Protein AF-A0AA44Q5D3-F1 (afdb_monomer_lite)

Foldseek 3Di:
DDDDQEDDQDAAPDQQQFDWDQDPVQWIWGAGGQNPPPVQLVDQQHNHQATFTAHPSNWQDPPAPVGRGRGNHGD

Radius of gyration: 11.89 Å; chains: 1; bounding box: 27×32×30 Å

pLDDT: mean 97.23, std 2.15, range [84.31, 98.81]

InterPro domains:
  IPR011042 Six-bladed beta-propeller, TolB-like [G3DSA:2.120.10.30] (1-75)
  IPR012938 Glucose/Sorbosone dehydrogenase [PF07995] (3-75)

S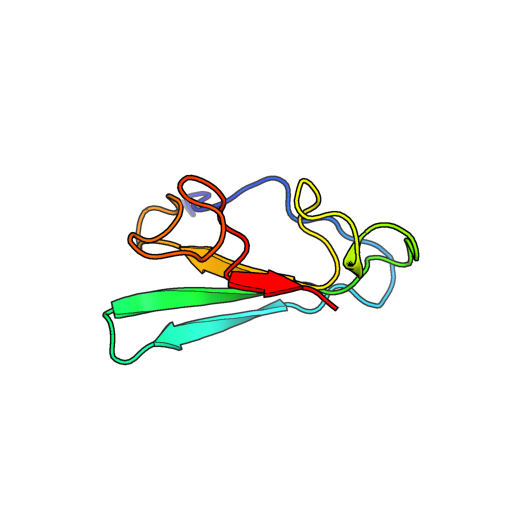equence (75 aa):
TPEVIFPGIPKASTHNGGRIRFGPDGMLYVGTGDSQRREQPQDTDALGGKILRLTPEGRPAPGNPFGDNPVYSYG

Structure (mmCIF, N/CA/C/O backbone):
data_AF-A0AA44Q5D3-F1
#
_entry.id   AF-A0AA44Q5D3-F1
#
loop_
_atom_site.group_PDB
_atom_site.id
_atom_site.type_symbol
_atom_site.label_atom_id
_atom_site.label_alt_id
_atom_site.label_comp_id
_atom_site.label_asym_id
_atom_site.label_entity_id
_atom_site.label_seq_id
_atom_site.pdbx_PDB_ins_code
_atom_site.Cartn_x
_atom_site.Cartn_y
_atom_site.Cartn_z
_atom_site.occupancy
_atom_site.B_iso_or_equiv
_atom_site.auth_seq_id
_atom_site.auth_comp_id
_atom_site.auth_asym_id
_atom_site.auth_atom_id
_atom_site.pdbx_PDB_model_num
ATOM 1 N N . THR A 1 1 ? -5.835 -22.767 10.083 1.00 88.81 1 THR A N 1
ATOM 2 C CA . THR A 1 1 ? -5.059 -22.522 8.845 1.00 88.81 1 THR A CA 1
ATOM 3 C C . THR A 1 1 ? -4.968 -21.027 8.623 1.00 88.81 1 THR A C 1
ATOM 5 O O . THR A 1 1 ? -5.874 -20.337 9.074 1.00 88.81 1 THR A O 1
ATOM 8 N N . PRO A 1 2 ? -3.886 -20.505 8.025 1.00 92.56 2 PRO A N 1
ATOM 9 C CA . PRO A 1 2 ? -3.794 -19.078 7.714 1.00 92.56 2 PRO A CA 1
ATOM 10 C C . PRO A 1 2 ? -4.839 -18.663 6.663 1.00 92.56 2 PRO A C 1
ATOM 12 O O . PRO A 1 2 ? -5.184 -19.462 5.793 1.00 92.56 2 PRO A O 1
ATOM 15 N N . GLU A 1 3 ? -5.308 -17.417 6.752 1.00 94.56 3 GLU A N 1
ATOM 16 C CA . GLU A 1 3 ? -6.248 -16.776 5.823 1.00 94.56 3 GLU A CA 1
ATOM 17 C C . GLU A 1 3 ? -5.540 -15.671 5.025 1.00 94.56 3 GLU A C 1
ATOM 19 O O . GLU A 1 3 ? -4.675 -14.964 5.549 1.00 94.56 3 GLU A O 1
ATOM 24 N N . VAL A 1 4 ? -5.898 -15.525 3.748 1.00 95.69 4 VAL A N 1
ATOM 25 C CA . VAL A 1 4 ? -5.385 -14.450 2.892 1.00 95.69 4 VAL A CA 1
ATOM 26 C C . VAL A 1 4 ? -6.257 -13.209 3.066 1.00 95.69 4 VAL A C 1
ATOM 28 O O . VAL A 1 4 ? -7.407 -13.212 2.651 1.00 95.69 4 VAL A O 1
ATOM 31 N N . ILE A 1 5 ? -5.680 -12.140 3.619 1.00 95.88 5 ILE A N 1
ATOM 32 C CA . ILE A 1 5 ? -6.367 -10.850 3.802 1.00 95.88 5 ILE A CA 1
ATOM 33 C C . ILE A 1 5 ? -6.319 -9.991 2.533 1.00 95.88 5 ILE A C 1
ATOM 35 O O . ILE A 1 5 ? -7.310 -9.379 2.157 1.00 95.88 5 ILE A O 1
ATOM 39 N N . PHE A 1 6 ? -5.174 -9.945 1.849 1.00 97.31 6 PHE A N 1
ATOM 40 C CA . PHE A 1 6 ? -5.014 -9.123 0.651 1.00 97.31 6 PHE A CA 1
ATOM 41 C C . PHE A 1 6 ? -4.075 -9.799 -0.362 1.00 97.31 6 PHE A C 1
ATOM 43 O O . PHE A 1 6 ? -2.879 -9.943 -0.084 1.00 97.31 6 PHE A O 1
ATOM 50 N N . PRO A 1 7 ? -4.593 -10.270 -1.512 1.00 96.88 7 PRO A N 1
ATOM 51 C CA . PRO A 1 7 ? -3.796 -10.918 -2.548 1.00 96.88 7 PRO A CA 1
ATOM 52 C C . PRO A 1 7 ? -3.214 -9.900 -3.547 1.00 96.88 7 PRO A C 1
ATOM 54 O O . PRO A 1 7 ? -3.442 -8.700 -3.459 1.00 96.88 7 PRO A O 1
ATOM 57 N N . GLY A 1 8 ? -2.464 -10.387 -4.539 1.00 96.38 8 GLY A N 1
ATOM 58 C CA . GLY A 1 8 ? -2.088 -9.596 -5.720 1.00 96.38 8 GLY A CA 1
ATOM 59 C C . GLY A 1 8 ? -0.866 -8.686 -5.566 1.00 96.38 8 GLY A C 1
ATOM 60 O O . GLY A 1 8 ? -0.382 -8.171 -6.574 1.00 96.38 8 GLY A O 1
ATOM 61 N N . ILE A 1 9 ? -0.314 -8.529 -4.355 1.00 97.56 9 ILE A N 1
ATOM 62 C CA . ILE A 1 9 ? 0.958 -7.817 -4.162 1.00 97.56 9 ILE A CA 1
ATOM 63 C C . ILE A 1 9 ? 2.056 -8.543 -4.951 1.00 97.56 9 ILE A C 1
ATOM 65 O O . ILE A 1 9 ? 2.248 -9.753 -4.776 1.00 97.56 9 ILE A O 1
ATOM 69 N N . PRO A 1 10 ? 2.782 -7.835 -5.824 1.00 97.12 10 PRO A N 1
ATOM 70 C CA . PRO A 1 10 ? 3.797 -8.469 -6.633 1.00 97.12 10 PRO A CA 1
ATOM 71 C C . PRO A 1 10 ? 5.054 -8.833 -5.858 1.00 97.12 10 PRO A C 1
ATOM 73 O O . PRO A 1 10 ? 5.324 -8.319 -4.775 1.00 97.12 10 PRO A O 1
ATOM 76 N N . LYS A 1 11 ? 5.835 -9.733 -6.457 1.00 96.44 11 LYS A N 1
ATOM 77 C CA . LYS A 1 11 ? 7.128 -10.152 -5.933 1.00 96.44 11 LYS A CA 1
ATOM 78 C C . LYS A 1 11 ? 8.142 -10.364 -7.051 1.00 96.44 11 LYS A C 1
ATOM 80 O O . LYS A 1 11 ? 7.786 -10.751 -8.163 1.00 96.44 11 LYS A O 1
ATOM 85 N N . ALA A 1 12 ? 9.406 -10.198 -6.701 1.00 97.25 12 ALA A N 1
ATOM 86 C CA . ALA A 1 12 ? 10.588 -10.529 -7.477 1.00 97.25 12 ALA A CA 1
ATOM 87 C C . ALA A 1 12 ? 11.667 -11.127 -6.550 1.00 97.25 12 ALA A C 1
ATOM 89 O O . ALA A 1 12 ? 11.420 -11.424 -5.376 1.00 97.25 12 ALA A O 1
ATOM 90 N N . SER A 1 13 ? 12.879 -11.333 -7.068 1.00 97.81 13 SER A N 1
ATOM 91 C CA . SER A 1 13 ? 14.023 -11.789 -6.264 1.00 97.81 13 SER A CA 1
ATOM 92 C C . SER A 1 13 ? 14.461 -10.757 -5.219 1.00 97.81 13 SER A C 1
ATOM 94 O O . SER A 1 13 ? 14.926 -11.128 -4.144 1.00 97.81 13 SER A O 1
ATOM 96 N N . THR A 1 14 ? 14.284 -9.467 -5.504 1.00 97.81 14 THR A N 1
ATOM 97 C CA . THR A 1 14 ? 14.608 -8.342 -4.618 1.00 97.81 14 THR A CA 1
ATOM 98 C C . THR A 1 14 ? 13.552 -7.242 -4.753 1.00 97.81 14 THR A C 1
ATOM 100 O O . THR A 1 14 ? 12.677 -7.316 -5.611 1.00 97.81 14 THR A O 1
ATOM 103 N N . HIS A 1 15 ? 13.629 -6.219 -3.896 1.00 97.56 15 HIS A N 1
ATOM 104 C CA . HIS A 1 15 ? 12.720 -5.061 -3.910 1.00 97.56 15 HIS A CA 1
ATOM 105 C C . HIS A 1 15 ? 11.243 -5.445 -3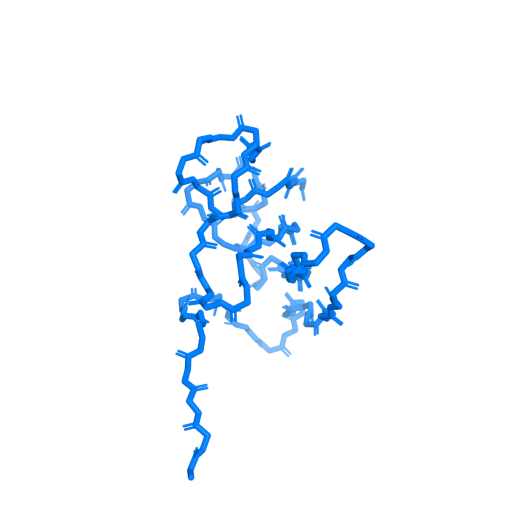.710 1.00 97.56 15 HIS A C 1
ATOM 107 O O . HIS A 1 15 ? 10.345 -4.909 -4.350 1.00 97.56 15 HIS A O 1
ATOM 113 N N . ASN A 1 16 ? 10.987 -6.378 -2.790 1.00 97.12 16 ASN A N 1
ATOM 114 C CA . ASN A 1 16 ? 9.628 -6.812 -2.448 1.00 97.12 16 ASN A CA 1
ATOM 115 C C . ASN A 1 16 ? 8.944 -5.888 -1.425 1.00 97.12 16 ASN A C 1
ATOM 117 O O . ASN A 1 16 ? 7.719 -5.857 -1.332 1.00 97.12 16 ASN A O 1
ATOM 121 N N . GLY A 1 17 ? 9.716 -5.119 -0.649 1.00 95.69 17 GLY A N 1
ATOM 122 C CA . GLY A 1 17 ? 9.189 -4.403 0.515 1.00 95.69 17 GLY A CA 1
ATOM 123 C C . GLY A 1 17 ? 8.813 -5.383 1.632 1.00 95.69 17 GLY A C 1
ATOM 124 O O . GLY A 1 17 ? 9.609 -6.260 1.965 1.00 95.69 17 GLY A O 1
ATOM 125 N N . GLY A 1 18 ? 7.617 -5.237 2.209 1.00 94.06 18 GLY A N 1
ATOM 126 C CA . GLY A 1 18 ? 7.042 -6.199 3.159 1.00 94.06 18 GLY A CA 1
ATOM 127 C C . GLY A 1 18 ? 6.838 -5.684 4.585 1.00 94.06 18 GLY A C 1
ATOM 128 O O . GLY A 1 18 ? 6.506 -6.467 5.473 1.00 94.06 18 GLY A O 1
AT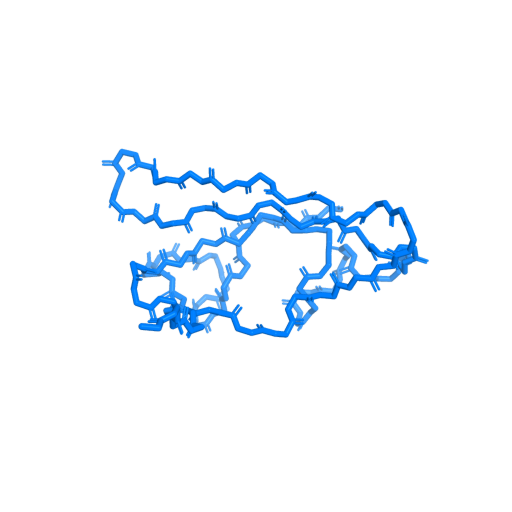OM 129 N N . ARG A 1 19 ? 7.019 -4.383 4.848 1.00 96.62 19 ARG A N 1
ATOM 130 C CA . ARG A 1 19 ? 6.679 -3.821 6.165 1.00 96.62 19 ARG A CA 1
ATOM 131 C C . ARG A 1 19 ? 5.161 -3.803 6.332 1.00 96.62 19 ARG A C 1
ATOM 133 O O . ARG A 1 19 ? 4.476 -3.233 5.491 1.00 96.62 19 ARG A O 1
ATOM 140 N N . ILE A 1 20 ? 4.667 -4.344 7.443 1.00 97.50 20 ILE A N 1
ATOM 141 C CA . ILE A 1 20 ? 3.251 -4.278 7.822 1.00 97.50 20 ILE A CA 1
ATOM 142 C C . ILE A 1 20 ? 3.090 -3.712 9.232 1.00 97.50 20 ILE A C 1
ATOM 144 O O . ILE A 1 20 ? 3.916 -3.983 10.109 1.00 97.50 20 ILE A O 1
ATOM 148 N N . ARG A 1 21 ? 2.050 -2.904 9.455 1.00 98.31 21 ARG A N 1
ATOM 149 C CA . ARG A 1 21 ? 1.707 -2.376 10.784 1.00 98.31 21 ARG A CA 1
ATOM 150 C C . ARG A 1 21 ? 0.261 -1.887 10.828 1.00 98.31 21 ARG A C 1
ATOM 152 O O . ARG A 1 21 ? -0.191 -1.254 9.882 1.00 98.31 21 ARG A O 1
ATOM 159 N N . PHE A 1 22 ? -0.418 -2.083 11.955 1.00 98.62 22 PHE A N 1
ATOM 160 C CA . PHE A 1 22 ? -1.628 -1.319 12.255 1.00 98.62 22 PHE A CA 1
ATOM 161 C C . PHE A 1 22 ? -1.272 0.108 12.695 1.00 98.62 22 PHE A C 1
ATOM 163 O O . PHE A 1 22 ? -0.413 0.309 13.562 1.00 98.62 22 PHE A O 1
ATOM 170 N N . GLY A 1 23 ? -1.901 1.097 12.067 1.00 98.19 23 GLY A N 1
ATOM 171 C CA . GLY A 1 23 ? -1.794 2.499 12.454 1.00 98.19 23 GLY A CA 1
ATOM 172 C C . GLY A 1 23 ? -2.625 2.824 13.701 1.00 98.19 23 GLY A C 1
ATOM 173 O O . GLY A 1 23 ? -3.425 2.003 14.152 1.00 98.19 23 GLY A O 1
ATOM 174 N N . PRO A 1 24 ? -2.466 4.031 14.270 1.00 98.31 24 PRO A N 1
ATOM 175 C CA . PRO A 1 24 ? -3.301 4.497 15.382 1.00 98.31 24 PRO A CA 1
ATOM 176 C C . PRO A 1 24 ? -4.782 4.676 14.995 1.00 98.31 24 PRO A C 1
ATOM 178 O O . PRO A 1 24 ? -5.633 4.780 15.869 1.00 98.31 24 PRO A O 1
ATOM 181 N N . ASP A 1 25 ? -5.090 4.693 13.697 1.00 98.25 25 ASP A N 1
ATOM 182 C CA . ASP A 1 25 ? -6.438 4.713 13.120 1.00 98.25 25 ASP A CA 1
ATOM 183 C C . ASP A 1 25 ? -7.079 3.315 13.007 1.00 98.25 25 ASP A C 1
ATOM 185 O O . ASP A 1 25 ? -8.189 3.187 12.493 1.00 98.25 25 ASP A O 1
ATOM 189 N N . GLY A 1 26 ? -6.381 2.262 13.448 1.00 98.50 26 GLY A N 1
ATOM 190 C CA . GLY A 1 26 ? -6.848 0.878 13.369 1.00 98.50 26 GLY A CA 1
ATOM 191 C C . GLY A 1 26 ? -6.764 0.253 11.972 1.00 98.50 26 GLY A C 1
ATOM 192 O O . GLY A 1 26 ? -7.215 -0.876 11.795 1.00 98.50 26 GLY A O 1
ATOM 193 N N . MET A 1 27 ? -6.177 0.943 10.988 1.00 98.81 27 MET A N 1
ATOM 194 C CA . MET A 1 27 ? -6.034 0.435 9.620 1.00 98.81 27 MET A CA 1
ATOM 195 C C . MET A 1 27 ? -4.692 -0.270 9.428 1.00 98.81 27 MET A C 1
ATOM 197 O O . MET A 1 27 ? -3.691 0.065 10.066 1.00 98.81 27 MET A O 1
ATOM 201 N N . LEU A 1 28 ? -4.664 -1.255 8.535 1.00 98.69 28 LEU A N 1
ATOM 202 C CA . LEU A 1 28 ? -3.468 -1.996 8.165 1.00 98.69 28 LEU A CA 1
ATOM 203 C C . LEU A 1 28 ? -2.694 -1.238 7.081 1.00 98.69 28 LEU A C 1
ATOM 205 O O . LEU A 1 28 ? -3.193 -1.040 5.977 1.00 98.69 28 LEU A O 1
ATOM 209 N N . TYR A 1 29 ? -1.450 -0.872 7.375 1.00 98.75 29 TYR A N 1
ATOM 210 C CA . TYR A 1 29 ? -0.517 -0.285 6.417 1.00 98.75 29 TYR A CA 1
ATOM 211 C C . TYR A 1 29 ? 0.453 -1.352 5.918 1.00 98.75 29 TYR A C 1
ATOM 213 O O . TYR A 1 29 ? 1.058 -2.066 6.724 1.00 98.75 29 TYR A O 1
ATOM 221 N N . VAL A 1 30 ? 0.629 -1.432 4.600 1.00 98.56 30 VAL A N 1
ATOM 222 C CA . VAL A 1 30 ? 1.513 -2.396 3.931 1.00 98.56 30 VAL A CA 1
ATOM 223 C C . VAL A 1 30 ? 2.443 -1.652 2.981 1.00 98.56 30 VAL A C 1
ATOM 225 O O . VAL A 1 30 ? 1.991 -1.027 2.028 1.00 98.56 30 VAL A O 1
ATOM 228 N N . GLY A 1 31 ? 3.749 -1.712 3.228 1.00 98.25 31 GLY A N 1
ATOM 229 C CA . GLY A 1 31 ? 4.760 -1.193 2.310 1.00 98.25 31 GLY A CA 1
ATOM 230 C C . GLY A 1 31 ? 5.141 -2.245 1.274 1.00 98.25 31 GLY A C 1
ATOM 231 O O . GLY A 1 31 ? 5.617 -3.321 1.646 1.00 98.25 31 GLY A O 1
ATOM 232 N N . THR A 1 32 ? 4.983 -1.932 -0.008 1.00 98.38 32 THR A N 1
ATOM 233 C CA . THR A 1 32 ? 5.344 -2.801 -1.134 1.00 98.38 32 THR A CA 1
ATOM 234 C C . THR A 1 32 ? 6.515 -2.201 -1.906 1.00 98.38 32 THR A C 1
ATOM 236 O O . THR A 1 32 ? 6.603 -0.989 -2.095 1.00 98.38 32 THR A O 1
ATOM 239 N N . GLY A 1 33 ? 7.451 -3.043 -2.337 1.00 98.19 33 GLY A N 1
ATOM 240 C CA . GLY A 1 33 ? 8.507 -2.613 -3.252 1.00 98.19 33 GLY A CA 1
ATOM 241 C C . GLY A 1 33 ? 8.061 -2.680 -4.716 1.00 98.19 33 GLY A C 1
ATOM 242 O O . GLY A 1 33 ? 6.973 -3.171 -5.023 1.00 98.19 33 GLY A O 1
ATOM 243 N N . ASP A 1 34 ? 8.889 -2.172 -5.628 1.00 97.69 34 ASP A N 1
ATOM 244 C CA . ASP A 1 34 ? 8.596 -2.104 -7.070 1.00 97.69 34 ASP A CA 1
ATOM 245 C C . ASP A 1 34 ? 8.660 -3.465 -7.789 1.00 97.69 34 ASP A C 1
ATOM 247 O O . ASP A 1 34 ? 8.249 -3.582 -8.943 1.00 97.69 34 ASP A O 1
ATOM 251 N N . SER A 1 35 ? 9.163 -4.512 -7.124 1.00 97.56 35 SER A N 1
ATOM 252 C CA . SER A 1 35 ? 9.382 -5.835 -7.719 1.00 97.56 35 SER A CA 1
ATOM 253 C C . SER A 1 35 ? 10.176 -5.786 -9.035 1.00 97.56 35 SER A C 1
ATOM 255 O O . SER A 1 35 ? 9.877 -6.545 -9.957 1.00 97.56 35 SER A O 1
ATOM 257 N N . GLN A 1 36 ? 11.175 -4.898 -9.129 1.00 97.62 36 GLN A N 1
ATOM 258 C CA . GLN A 1 36 ? 12.008 -4.666 -10.322 1.00 97.62 36 GLN A CA 1
ATOM 259 C C . GLN A 1 36 ? 11.256 -4.089 -11.536 1.00 97.62 36 GLN A C 1
ATOM 261 O O . GLN A 1 36 ? 11.766 -4.128 -12.657 1.00 97.62 36 GLN A O 1
ATOM 266 N N . ARG A 1 37 ? 10.054 -3.541 -11.338 1.00 97.19 37 ARG A N 1
ATOM 267 C CA . ARG A 1 37 ? 9.214 -2.994 -12.409 1.00 97.19 37 ARG A CA 1
ATOM 268 C C . ARG A 1 37 ? 9.056 -1.491 -12.237 1.00 97.19 37 ARG A C 1
ATOM 270 O O . ARG A 1 37 ? 8.265 -1.024 -11.421 1.00 97.19 37 ARG A O 1
ATOM 277 N N . ARG A 1 38 ? 9.864 -0.744 -12.992 1.00 96.69 38 ARG A N 1
ATOM 278 C CA . ARG A 1 38 ? 10.054 0.714 -12.857 1.00 96.69 38 ARG A CA 1
ATOM 279 C C . ARG A 1 38 ? 8.795 1.533 -13.129 1.00 96.69 38 ARG A C 1
ATOM 281 O O . ARG A 1 38 ? 8.711 2.667 -12.680 1.00 96.69 38 ARG A O 1
ATOM 288 N N . GLU A 1 39 ? 7.852 0.982 -13.878 1.00 97.12 39 GLU A N 1
ATOM 289 C CA . GLU A 1 39 ? 6.576 1.607 -14.207 1.00 9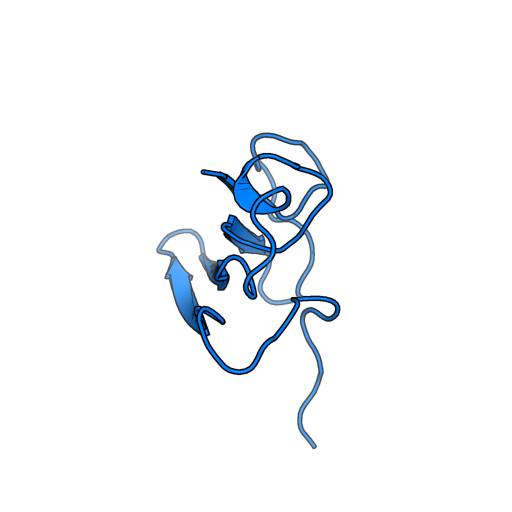7.12 39 GLU A CA 1
ATOM 290 C C . GLU A 1 39 ? 5.576 1.560 -13.046 1.00 97.12 39 GLU A C 1
ATOM 292 O O . GLU A 1 39 ? 4.739 2.448 -12.916 1.00 97.12 39 GLU A O 1
ATOM 297 N N . GLN A 1 40 ? 5.683 0.561 -12.164 1.00 97.69 40 GLN A N 1
ATOM 298 C CA . GLN A 1 40 ? 4.674 0.331 -11.128 1.00 97.69 40 GLN A CA 1
ATOM 299 C C . GLN A 1 40 ? 4.564 1.430 -10.097 1.00 97.69 40 GLN A C 1
ATOM 301 O O . GLN A 1 40 ? 3.432 1.742 -9.748 1.00 97.69 40 GLN A O 1
ATOM 306 N N . PRO A 1 41 ? 5.660 2.026 -9.596 1.00 98.12 41 PRO A N 1
ATOM 307 C CA . PRO A 1 41 ? 5.550 3.027 -8.553 1.00 98.12 41 PRO A CA 1
ATOM 308 C C . PRO A 1 41 ? 4.669 4.218 -8.944 1.00 98.12 41 PRO A C 1
ATOM 310 O O . PRO A 1 41 ? 3.907 4.684 -8.102 1.00 98.12 41 PRO A O 1
ATOM 313 N N . GLN A 1 42 ? 4.667 4.613 -10.221 1.00 98.00 42 GLN A N 1
ATOM 314 C CA . GLN A 1 42 ? 3.865 5.727 -10.743 1.00 98.00 42 GLN A CA 1
ATOM 315 C C . GLN A 1 42 ? 2.447 5.330 -11.182 1.00 98.00 42 GLN A C 1
ATOM 317 O O . GLN A 1 42 ? 1.576 6.189 -11.284 1.00 98.00 42 GLN A O 1
ATOM 322 N N . ASP A 1 43 ? 2.194 4.042 -11.413 1.00 97.62 43 ASP A N 1
ATOM 323 C CA . ASP A 1 43 ? 0.869 3.521 -11.746 1.00 97.62 43 ASP A CA 1
ATOM 324 C C . ASP A 1 43 ? 0.034 3.304 -10.469 1.00 97.62 43 ASP A C 1
ATOM 326 O O . ASP A 1 43 ? 0.378 2.478 -9.615 1.00 97.62 43 ASP A O 1
ATOM 330 N N . THR A 1 44 ? -1.056 4.059 -10.311 1.00 96.81 44 THR A N 1
ATOM 331 C CA . THR A 1 44 ? -1.967 3.964 -9.156 1.00 96.81 44 THR A CA 1
ATOM 332 C C . THR A 1 44 ? -2.873 2.736 -9.189 1.00 96.81 44 THR A C 1
ATOM 334 O O . THR A 1 44 ? -3.441 2.391 -8.152 1.00 96.81 44 THR A O 1
ATOM 337 N N . ASP A 1 45 ? -2.981 2.057 -10.332 1.00 95.94 45 ASP A N 1
ATOM 338 C CA . ASP A 1 45 ? -3.715 0.796 -10.465 1.00 95.94 45 ASP A CA 1
ATOM 339 C C . ASP A 1 45 ? -2.810 -0.418 -10.172 1.00 95.94 45 ASP A C 1
ATOM 341 O O . ASP A 1 45 ? -3.287 -1.544 -9.998 1.00 95.94 45 ASP A O 1
ATOM 345 N N . ALA A 1 46 ? -1.496 -0.196 -10.030 1.00 97.56 46 ALA A N 1
ATOM 346 C CA . ALA A 1 46 ? -0.526 -1.196 -9.604 1.00 97.56 46 ALA A CA 1
ATOM 347 C C . ALA A 1 46 ? -0.307 -1.204 -8.079 1.00 97.56 46 ALA A C 1
ATOM 349 O O . ALA A 1 46 ? -0.345 -0.185 -7.391 1.00 97.56 46 ALA A O 1
ATOM 350 N N . LEU A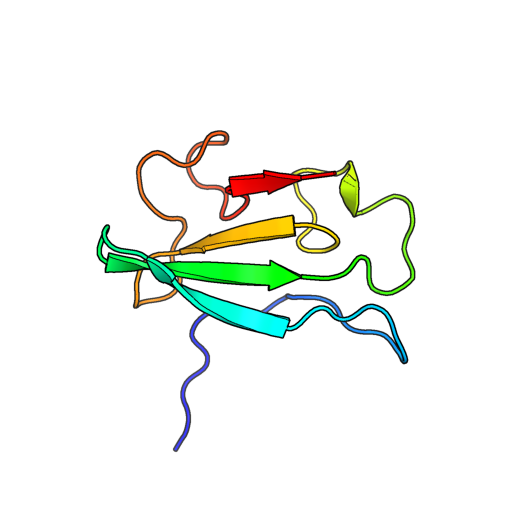 1 47 ? 0.039 -2.380 -7.546 1.00 98.12 47 LEU A N 1
ATOM 351 C CA . LEU A 1 47 ? 0.318 -2.581 -6.117 1.00 98.12 47 LEU A CA 1
ATOM 352 C C . LEU A 1 47 ? 1.811 -2.518 -5.756 1.00 98.12 47 LEU A C 1
ATOM 354 O O . LEU A 1 47 ? 2.154 -2.686 -4.588 1.00 98.12 47 LEU A O 1
ATOM 358 N N . GLY A 1 48 ? 2.704 -2.325 -6.731 1.00 98.12 48 GLY A N 1
ATOM 359 C CA . GLY A 1 48 ? 4.152 -2.223 -6.520 1.00 98.12 48 GLY A CA 1
ATOM 360 C C . GLY A 1 48 ? 4.609 -0.787 -6.249 1.00 98.12 48 GLY A C 1
ATOM 361 O O . GLY A 1 48 ? 4.087 0.156 -6.847 1.00 98.12 48 GLY A O 1
ATOM 362 N N . GLY A 1 49 ? 5.588 -0.630 -5.356 1.00 98.19 49 GLY A N 1
ATOM 363 C CA . GLY A 1 49 ? 6.157 0.671 -4.985 1.00 98.19 49 GLY A CA 1
ATOM 364 C C . GLY A 1 49 ? 5.161 1.569 -4.250 1.00 98.19 49 GLY A C 1
ATOM 365 O O . GLY A 1 49 ? 5.015 2.738 -4.598 1.00 98.19 49 GLY A O 1
ATOM 366 N N . LYS A 1 50 ? 4.409 1.009 -3.294 1.00 98.50 50 LYS A N 1
ATOM 367 C CA . LYS A 1 50 ? 3.300 1.691 -2.614 1.00 98.50 50 LYS A CA 1
ATOM 368 C C . LYS A 1 50 ? 3.425 1.635 -1.098 1.00 98.50 50 LYS A C 1
ATOM 370 O O . LYS A 1 50 ? 4.019 0.724 -0.518 1.00 98.50 50 LYS A O 1
ATOM 375 N N . ILE A 1 51 ? 2.734 2.566 -0.452 1.00 98.56 51 ILE A N 1
ATOM 376 C CA . ILE A 1 51 ? 2.101 2.286 0.835 1.00 98.56 51 ILE A CA 1
ATOM 377 C C . ILE A 1 51 ? 0.635 1.987 0.534 1.00 98.56 51 ILE A C 1
ATOM 379 O O . ILE A 1 51 ? -0.076 2.841 0.004 1.00 98.56 51 ILE A O 1
ATOM 383 N N . LEU A 1 52 ? 0.187 0.782 0.874 1.00 98.69 52 LEU A N 1
ATOM 384 C CA . LEU A 1 52 ? -1.221 0.408 0.868 1.00 98.69 52 LEU A CA 1
ATOM 385 C C . LEU A 1 52 ? -1.816 0.663 2.254 1.00 98.69 52 LEU A C 1
ATOM 387 O O . LEU A 1 52 ? -1.132 0.458 3.261 1.00 98.69 52 LEU A O 1
ATOM 391 N N . ARG A 1 53 ? -3.083 1.068 2.308 1.00 98.81 53 ARG A N 1
ATOM 392 C CA . ARG A 1 53 ? -3.854 1.225 3.545 1.00 98.81 53 ARG A CA 1
ATOM 393 C C . ARG A 1 53 ? -5.188 0.503 3.406 1.00 98.81 53 ARG A C 1
ATOM 395 O O . ARG A 1 53 ? -6.001 0.827 2.538 1.00 98.81 53 ARG A O 1
ATOM 402 N N . LEU A 1 54 ? -5.382 -0.485 4.269 1.00 98.81 54 LEU A N 1
ATOM 403 C CA . LEU A 1 54 ? -6.475 -1.446 4.225 1.00 98.81 54 LEU A CA 1
ATOM 404 C C . LEU A 1 54 ? -7.232 -1.471 5.557 1.00 98.81 54 LEU A C 1
ATOM 406 O O . LEU A 1 54 ? -6.673 -1.144 6.604 1.00 98.81 54 LEU A O 1
ATOM 410 N N . THR A 1 55 ? -8.483 -1.918 5.545 1.00 98.62 55 THR A N 1
ATOM 411 C CA . THR A 1 55 ? -9.164 -2.356 6.770 1.00 98.62 55 THR A CA 1
ATOM 412 C C . THR A 1 55 ? -8.514 -3.644 7.301 1.00 98.62 55 THR A C 1
ATOM 414 O O . THR A 1 55 ? -7.771 -4.301 6.562 1.00 98.62 55 THR A O 1
ATOM 417 N N . PRO A 1 56 ? -8.776 -4.056 8.557 1.00 98.00 56 PRO A N 1
ATOM 418 C CA . PRO A 1 56 ? -8.287 -5.338 9.079 1.00 98.00 56 PRO A CA 1
ATOM 419 C C . PRO A 1 56 ? -8.706 -6.554 8.233 1.00 98.00 56 PRO A C 1
ATOM 421 O O . PRO A 1 56 ? -7.992 -7.551 8.196 1.00 98.00 56 PRO A O 1
ATOM 424 N N . GLU A 1 57 ? -9.821 -6.443 7.507 1.00 97.44 57 GLU A N 1
ATOM 425 C CA . GLU A 1 57 ? -10.366 -7.460 6.596 1.00 97.44 57 GLU A CA 1
ATOM 426 C C . GLU A 1 57 ? -9.857 -7.316 5.149 1.00 97.44 57 GLU A C 1
ATOM 428 O O . GLU A 1 57 ? -10.340 -8.005 4.256 1.00 97.44 57 GLU A O 1
ATOM 433 N N . GLY A 1 58 ? -8.909 -6.410 4.888 1.00 97.75 58 GLY A N 1
ATOM 434 C CA . GLY A 1 58 ? -8.226 -6.313 3.594 1.00 97.75 58 GLY A CA 1
ATOM 435 C C . GLY A 1 58 ? -8.939 -5.492 2.523 1.00 97.75 58 GLY A C 1
ATOM 436 O O . GLY A 1 58 ? -8.497 -5.472 1.376 1.00 97.75 58 GLY A O 1
ATOM 437 N N . ARG A 1 59 ? -10.014 -4.773 2.863 1.00 98.25 59 ARG A N 1
ATOM 438 C CA . ARG A 1 59 ? -10.634 -3.813 1.933 1.00 98.25 59 ARG A CA 1
ATOM 439 C C . ARG A 1 59 ? -9.831 -2.511 1.880 1.00 98.25 59 ARG A C 1
ATOM 441 O O . ARG A 1 59 ? -9.187 -2.184 2.873 1.00 98.25 59 ARG A O 1
ATOM 448 N N . PRO A 1 60 ? -9.901 -1.729 0.790 1.00 98.44 60 PRO A N 1
ATOM 449 C CA . PRO A 1 60 ? -9.444 -0.342 0.787 1.00 98.44 60 PRO A CA 1
ATOM 450 C C . PRO A 1 60 ? -9.983 0.415 2.005 1.00 98.44 60 PRO A C 1
ATOM 452 O O . PRO A 1 60 ? -11.174 0.341 2.319 1.00 98.44 60 PRO A O 1
ATOM 455 N N . ALA A 1 61 ? -9.100 1.090 2.736 1.00 98.56 61 ALA A N 1
ATOM 456 C CA . ALA A 1 61 ? -9.514 1.822 3.922 1.00 98.56 61 ALA A CA 1
ATOM 457 C C . ALA A 1 61 ? -10.297 3.093 3.533 1.00 98.56 61 ALA A C 1
ATOM 459 O O . ALA A 1 61 ? -9.889 3.805 2.611 1.00 98.56 61 ALA A O 1
ATOM 460 N N . PRO A 1 62 ? -11.374 3.448 4.261 1.00 97.94 62 PRO A N 1
ATOM 461 C CA . PRO A 1 62 ? -12.089 4.699 4.034 1.00 97.94 62 PRO A CA 1
ATOM 462 C C . PRO A 1 62 ? -11.160 5.915 4.115 1.00 97.94 62 PRO A C 1
ATOM 464 O O . PRO A 1 62 ? -10.303 6.000 5.003 1.00 97.94 62 PRO A O 1
ATOM 467 N N . GLY A 1 63 ? -11.349 6.868 3.201 1.00 97.50 63 GLY A N 1
ATOM 468 C CA . GLY A 1 63 ? -10.541 8.088 3.133 1.00 97.50 63 GLY A CA 1
ATOM 469 C C . GLY A 1 63 ? -9.186 7.921 2.440 1.00 97.50 63 GLY A C 1
ATOM 470 O O . GLY A 1 63 ? -8.352 8.819 2.542 1.00 97.50 63 GLY A O 1
ATOM 471 N N . ASN A 1 64 ? -8.947 6.806 1.741 1.00 98.38 64 ASN A N 1
ATOM 472 C CA . ASN A 1 64 ? -7.811 6.715 0.827 1.00 98.38 64 ASN A CA 1
ATOM 473 C C . ASN A 1 64 ? -7.914 7.791 -0.277 1.00 98.38 64 ASN A C 1
ATOM 475 O O . ASN A 1 64 ? -9.018 8.132 -0.712 1.00 98.38 64 ASN A O 1
ATOM 479 N N . PRO A 1 65 ? -6.774 8.321 -0.759 1.00 97.81 65 PRO A N 1
ATOM 480 C CA . PRO A 1 65 ? -6.745 9.441 -1.706 1.00 97.81 65 PRO A CA 1
ATOM 481 C C . PRO A 1 65 ? -7.358 9.119 -3.075 1.00 97.81 65 PRO A C 1
ATOM 483 O O . PRO A 1 65 ? -7.679 10.034 -3.829 1.00 97.81 65 PRO A O 1
ATOM 486 N N . PHE A 1 66 ? -7.540 7.834 -3.383 1.00 96.12 66 PHE A N 1
ATOM 487 C CA . PHE A 1 66 ? -8.043 7.337 -4.663 1.00 96.12 66 PHE A CA 1
ATOM 488 C C . PHE A 1 66 ? -9.374 6.574 -4.517 1.00 96.12 66 PHE A C 1
ATOM 490 O O . PHE A 1 66 ? -9.670 5.679 -5.304 1.00 96.12 66 PHE A O 1
ATOM 497 N N . GLY A 1 67 ? -10.179 6.903 -3.499 1.00 94.75 67 GLY A N 1
ATOM 498 C CA . GLY A 1 67 ? -11.487 6.278 -3.271 1.00 94.75 67 GLY A CA 1
ATOM 499 C C . GLY A 1 67 ? -11.365 4.810 -2.854 1.00 94.75 67 GLY A C 1
ATOM 500 O O . GLY A 1 67 ? -10.658 4.501 -1.897 1.00 94.75 67 GLY A O 1
ATOM 501 N N . ASP A 1 68 ? -12.017 3.907 -3.591 1.00 95.94 68 ASP A N 1
ATOM 502 C CA . ASP A 1 68 ? -12.028 2.453 -3.338 1.00 95.94 68 ASP A CA 1
ATOM 503 C C . ASP A 1 68 ? -10.734 1.743 -3.786 1.00 95.94 68 ASP A C 1
ATOM 505 O O . ASP A 1 68 ? -10.725 0.561 -4.127 1.00 95.94 68 ASP A O 1
ATOM 509 N N . ASN A 1 69 ? -9.612 2.456 -3.793 1.00 97.69 69 ASN A N 1
ATOM 510 C CA . ASN A 1 69 ? -8.306 1.933 -4.161 1.00 97.69 69 ASN A CA 1
ATOM 511 C C . ASN A 1 69 ? -7.439 1.772 -2.891 1.00 97.69 69 ASN A C 1
ATOM 513 O O . ASN A 1 69 ? -7.416 2.660 -2.032 1.00 97.69 69 ASN A O 1
ATOM 517 N N . PRO A 1 70 ? -6.730 0.637 -2.719 1.00 98.38 70 PRO A N 1
ATOM 518 C CA . PRO A 1 70 ? -5.910 0.374 -1.535 1.00 98.38 70 PRO A CA 1
ATOM 519 C C . PRO A 1 70 ? -4.656 1.257 -1.434 1.00 98.38 70 PRO A C 1
ATOM 521 O O . PRO A 1 70 ? -4.037 1.301 -0.370 1.00 98.38 70 PRO A O 1
ATOM 524 N N . VAL A 1 71 ? -4.256 1.942 -2.506 1.00 98.56 71 VAL A N 1
ATOM 525 C CA . VAL A 1 71 ? -3.098 2.836 -2.534 1.00 98.56 71 VAL A CA 1
ATOM 526 C C . VAL A 1 71 ? -3.348 4.059 -1.651 1.00 98.56 71 VAL A C 1
ATOM 528 O O . VAL A 1 71 ? -4.256 4.855 -1.880 1.00 98.56 71 VAL A O 1
ATOM 531 N N . TYR A 1 72 ? -2.483 4.229 -0.654 1.00 98.38 72 TYR A N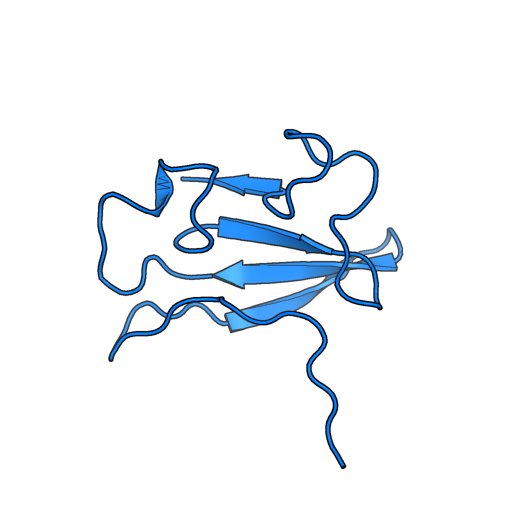 1
ATOM 532 C CA . TYR A 1 72 ? -2.439 5.404 0.214 1.00 98.38 72 TYR A CA 1
ATOM 533 C C . TYR A 1 72 ? -1.359 6.399 -0.219 1.00 98.38 72 TYR A C 1
ATOM 535 O O . TYR A 1 72 ? -1.537 7.608 -0.123 1.00 98.38 72 TYR A O 1
ATOM 543 N N . SER A 1 73 ? -0.230 5.892 -0.714 1.00 98.25 73 SER A N 1
ATOM 544 C CA . SER A 1 73 ? 0.859 6.693 -1.271 1.00 98.25 73 SER A CA 1
ATOM 545 C C . SER A 1 73 ? 1.583 5.897 -2.357 1.00 98.25 73 SER A C 1
ATOM 547 O O . SER A 1 73 ? 1.666 4.667 -2.278 1.00 98.25 73 SER A O 1
ATOM 549 N N . TYR A 1 74 ? 2.088 6.605 -3.364 1.00 97.31 74 TYR A N 1
ATOM 550 C CA . TYR A 1 74 ? 2.813 6.079 -4.518 1.00 97.31 74 TYR A CA 1
ATOM 551 C C . TYR A 1 74 ? 4.073 6.928 -4.757 1.00 97.31 74 TYR A C 1
ATOM 553 O O . TYR A 1 74 ? 4.113 8.084 -4.325 1.00 97.31 74 TYR A O 1
ATOM 561 N N . GLY A 1 75 ? 5.103 6.362 -5.390 1.00 84.31 75 GLY A N 1
ATOM 562 C CA . GLY A 1 75 ? 6.379 7.045 -5.634 1.00 84.31 75 GLY A CA 1
ATOM 563 C C . GLY A 1 75 ? 7.396 6.166 -6.326 1.00 84.31 75 GLY A C 1
ATOM 564 O O . GLY A 1 75 ? 7.808 5.177 -5.689 1.00 84.31 75 GLY A O 1
#

Secondary structure (DSSP, 8-state):
----SS------SS--EEEEEE-TTSPEEEEE--TT-TTGGG-TT--SSEEEEE-TTSSBPTT-TTSS-SEEEE-

Organism: Bacillus cereus (NCBI:txid1396)